Protein AF-A0A537TCB0-F1 (afdb_monomer_lite)

Secondary structure (DSSP, 8-state):
-HHHHHHHHHHHHHHHHHHHHHHHHHHHHHGGGHHHHHHHHHS-EEEEEEETTEEEEEEEEEEETTEEEEEEEEE-TTSS-EEEEEEE-GGGTTEEEEEEES-S-EEEEE-TTT--HHHHHHHHHHHTSTTEEEGGGG-

pLDDT: mean 85.87, std 8.03, range [47.09, 94.94]

Sequence (139 aa):
MWFVHRKRADQVACSIGEFIHTLSARREHDGPTGPEKLLRGLAPLLGEDRIIGQRVVKLIIALTRKAKFFVSLATAPDHSTHRLTIDGRGVYSGFSLACPLPPRTVMIDLHPRAAGQHARLLYAACKAMPNVVERRDFR

Radius of gyration: 14.73 Å; chains: 1; bounding box: 40×32×45 Å

Foldseek 3Di:
DVVVLLVVLLLLLVLVVVLLVCLQVLCVVVNLCRNVVVVVVQFPWPDWDQDPQWIKTWGWHCSDPPWIWIWIWTAHNVSPKIKIKTATDDLLHQWIWIAIRVRQAIEIGGRPVTHDPSNVSNRVSNCPDPRYDYPVVVD

Structure (mmCIF, N/CA/C/O backbone):
data_AF-A0A537TCB0-F1
#
_entry.id   AF-A0A537TCB0-F1
#
loop_
_atom_site.group_PDB
_atom_site.id
_atom_site.type_symbol
_atom_site.label_atom_id
_atom_site.label_alt_id
_atom_site.label_comp_id
_atom_site.label_asym_id
_atom_site.label_entity_id
_atom_site.label_seq_id
_atom_site.pdbx_PDB_ins_code
_atom_site.Cartn_x
_atom_site.Cartn_y
_atom_site.Cartn_z
_atom_site.occupancy
_atom_site.B_iso_or_equiv
_atom_site.auth_seq_id
_atom_site.auth_comp_id
_atom_site.auth_asym_id
_atom_site.auth_atom_id
_atom_site.pdbx_PDB_model_num
ATOM 1 N N . MET A 1 1 ? -11.179 3.543 25.673 1.00 63.09 1 MET A N 1
ATOM 2 C CA . MET A 1 1 ? -10.928 2.706 24.469 1.00 63.09 1 MET A CA 1
ATOM 3 C C . MET A 1 1 ? -10.458 3.495 23.243 1.00 63.09 1 MET A C 1
ATOM 5 O O . MET A 1 1 ? -9.502 3.059 22.616 1.00 63.09 1 MET A O 1
ATOM 9 N N . TRP A 1 2 ? -11.046 4.654 22.909 1.00 67.44 2 TRP A N 1
ATOM 10 C CA . TRP A 1 2 ? -10.694 5.457 21.716 1.00 67.44 2 TRP A CA 1
ATOM 11 C C . TRP A 1 2 ? -9.187 5.729 21.525 1.00 67.44 2 TRP A C 1
ATOM 13 O O . TRP A 1 2 ? -8.645 5.47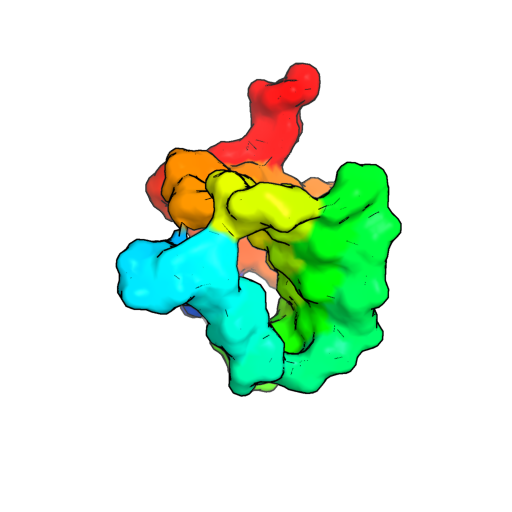4 20.452 1.00 67.44 2 TRP A O 1
ATOM 23 N N . PHE A 1 3 ? -8.486 6.151 22.585 1.00 73.19 3 PHE A N 1
ATOM 24 C CA . PHE A 1 3 ? -7.039 6.409 22.552 1.00 73.19 3 PHE A CA 1
ATOM 25 C C . PHE A 1 3 ? -6.198 5.194 22.131 1.00 73.19 3 PHE A C 1
ATOM 27 O O . PHE A 1 3 ? -5.212 5.346 21.415 1.00 73.19 3 PHE A O 1
ATOM 34 N N . VAL A 1 4 ? -6.599 3.983 22.530 1.00 76.25 4 VAL A N 1
ATOM 35 C CA . VAL A 1 4 ? -5.885 2.742 22.187 1.00 76.25 4 VAL A CA 1
ATOM 36 C C . VAL A 1 4 ? -6.065 2.411 20.707 1.00 76.25 4 VAL A C 1
ATOM 38 O O . VAL A 1 4 ? -5.104 2.042 20.033 1.00 76.25 4 VAL A O 1
ATOM 41 N N . HIS A 1 5 ? -7.278 2.586 20.176 1.00 80.06 5 HIS A N 1
ATOM 42 C CA . HIS A 1 5 ? -7.548 2.365 18.754 1.00 80.06 5 HIS A CA 1
ATOM 43 C C . HIS A 1 5 ? -6.809 3.371 17.866 1.00 80.06 5 HIS A C 1
ATOM 45 O O . HIS A 1 5 ? -6.309 2.976 16.815 1.00 80.06 5 HIS A O 1
ATOM 51 N N . ARG A 1 6 ? -6.685 4.631 18.306 1.00 82.06 6 ARG A N 1
ATOM 52 C CA . ARG A 1 6 ? -5.917 5.663 17.597 1.00 82.06 6 ARG A CA 1
ATOM 53 C C . ARG A 1 6 ? -4.421 5.348 17.572 1.00 82.06 6 ARG A C 1
ATOM 55 O O . ARG A 1 6 ? -3.880 5.200 16.488 1.00 82.06 6 ARG A O 1
ATOM 62 N N . LYS A 1 7 ? -3.797 5.086 18.730 1.00 86.19 7 LYS A N 1
ATOM 63 C CA . LYS A 1 7 ? -2.376 4.681 18.793 1.00 86.19 7 LYS A CA 1
ATOM 64 C C . LYS A 1 7 ? -2.071 3.474 17.905 1.00 86.19 7 LYS A C 1
ATOM 66 O O . LYS A 1 7 ? -1.031 3.409 17.261 1.00 86.19 7 LYS A O 1
ATOM 71 N N . ARG A 1 8 ? -2.988 2.505 17.863 1.00 87.38 8 ARG A N 1
ATOM 72 C CA . ARG A 1 8 ? -2.839 1.324 17.012 1.00 87.38 8 ARG A CA 1
ATOM 73 C C . ARG A 1 8 ? -2.980 1.650 15.525 1.00 87.38 8 ARG A C 1
ATOM 75 O O . ARG A 1 8 ? -2.290 1.037 14.720 1.00 87.38 8 ARG A O 1
ATOM 82 N N . ALA A 1 9 ? -3.874 2.564 15.156 1.00 89.00 9 ALA A N 1
ATOM 83 C CA . ALA A 1 9 ? -3.980 3.048 13.784 1.00 89.00 9 ALA A CA 1
ATOM 84 C C . ALA A 1 9 ? -2.703 3.784 13.360 1.00 89.00 9 ALA A C 1
ATOM 86 O O . ALA A 1 9 ? -2.182 3.472 12.296 1.00 89.00 9 ALA A O 1
ATOM 87 N N . ASP A 1 10 ? -2.156 4.643 14.223 1.00 90.44 10 ASP A N 1
ATOM 88 C CA . ASP A 1 10 ? -0.895 5.354 13.980 1.00 90.44 10 ASP A CA 1
ATOM 89 C C . ASP A 1 10 ? 0.265 4.369 13.779 1.00 90.44 10 ASP A C 1
ATOM 91 O O . ASP A 1 10 ? 0.999 4.470 12.803 1.00 90.44 10 ASP A O 1
ATOM 95 N N . GLN A 1 11 ? 0.374 3.340 14.630 1.00 91.38 11 GLN A N 1
ATOM 96 C CA . GLN A 1 11 ? 1.392 2.296 14.480 1.00 91.38 11 GLN A CA 1
ATOM 97 C C . GLN A 1 11 ? 1.271 1.552 13.143 1.00 91.38 11 GLN A C 1
ATOM 99 O O . GLN A 1 11 ? 2.270 1.329 12.466 1.00 91.38 11 GLN A O 1
ATOM 104 N N . VAL A 1 12 ? 0.053 1.163 12.755 1.00 92.00 12 VAL A N 1
ATOM 105 C CA . VAL A 1 12 ? -0.180 0.493 11.467 1.00 92.00 12 VAL A CA 1
ATOM 106 C C . VAL A 1 12 ? 0.170 1.419 10.304 1.00 92.00 12 VAL A C 1
ATOM 108 O O . VAL A 1 12 ? 0.757 0.964 9.327 1.00 92.00 12 VAL A O 1
ATOM 111 N N . ALA A 1 13 ? -0.150 2.706 10.419 1.00 92.31 13 ALA A N 1
ATOM 112 C CA . ALA A 1 13 ? 0.185 3.707 9.425 1.00 92.31 13 ALA A CA 1
ATOM 113 C C . ALA A 1 13 ? 1.718 3.845 9.286 1.00 92.31 13 ALA A C 1
ATOM 115 O O . ALA A 1 13 ? 2.231 3.766 8.171 1.00 92.31 13 ALA A O 1
ATOM 116 N N . CYS A 1 14 ? 2.461 3.947 10.394 1.00 92.00 14 CYS A N 1
ATOM 117 C CA . CYS A 1 14 ? 3.928 3.948 10.382 1.00 92.00 14 CYS A CA 1
ATOM 118 C C . CYS A 1 14 ? 4.496 2.702 9.688 1.00 92.00 14 CYS A C 1
ATOM 120 O O . CYS A 1 14 ? 5.324 2.838 8.793 1.00 92.00 14 CYS A O 1
ATOM 122 N N . SER A 1 15 ? 3.991 1.505 10.014 1.00 92.25 15 SER A N 1
ATOM 123 C CA . SER A 1 15 ? 4.432 0.263 9.362 1.00 92.25 15 SER A CA 1
ATOM 124 C C . SER A 1 15 ? 4.127 0.232 7.859 1.00 92.25 15 SER A C 1
ATOM 126 O O . SER A 1 15 ? 4.910 -0.319 7.090 1.00 92.25 15 SER A O 1
ATOM 128 N N . ILE A 1 16 ? 3.012 0.827 7.414 1.00 92.25 16 ILE A N 1
ATOM 129 C CA . ILE A 1 16 ? 2.729 1.008 5.981 1.00 92.25 16 ILE A CA 1
ATOM 130 C C . ILE A 1 16 ? 3.778 1.931 5.346 1.00 92.25 16 ILE A C 1
ATOM 132 O O . ILE A 1 16 ? 4.313 1.598 4.291 1.00 92.25 16 ILE A O 1
ATOM 136 N N . GLY A 1 17 ? 4.093 3.061 5.985 1.00 90.19 17 GLY A N 1
ATOM 137 C CA . GLY A 1 17 ? 5.110 3.999 5.503 1.00 90.19 17 GLY A CA 1
ATOM 138 C C . GLY A 1 17 ? 6.489 3.346 5.372 1.00 90.19 17 GLY A C 1
ATOM 139 O O . GLY A 1 17 ? 7.088 3.378 4.299 1.00 90.19 17 GLY A O 1
ATOM 140 N N . GLU A 1 18 ? 6.960 2.678 6.426 1.00 91.44 18 GLU A N 1
ATOM 141 C CA . GLU A 1 18 ? 8.226 1.927 6.437 1.00 91.44 18 GLU A CA 1
ATOM 142 C C . GLU A 1 18 ? 8.276 0.863 5.337 1.00 91.44 18 GLU A C 1
ATOM 144 O O . GLU A 1 18 ? 9.288 0.708 4.649 1.00 91.44 18 GLU A O 1
ATOM 149 N N . PHE A 1 19 ? 7.169 0.152 5.127 1.00 91.69 19 PHE A N 1
ATOM 150 C CA . PHE A 1 19 ? 7.059 -0.856 4.083 1.00 91.69 19 PHE A CA 1
ATOM 151 C C . PHE A 1 19 ? 7.200 -0.257 2.674 1.00 91.69 19 PHE A C 1
ATOM 153 O O . PHE A 1 19 ? 7.972 -0.769 1.860 1.00 91.69 19 PHE A O 1
ATOM 160 N N . ILE A 1 20 ? 6.519 0.860 2.396 1.00 91.50 20 ILE A N 1
ATOM 161 C CA . ILE A 1 20 ? 6.633 1.586 1.121 1.00 91.50 20 ILE A CA 1
ATOM 162 C C . ILE A 1 20 ? 8.075 2.072 0.905 1.00 91.50 20 ILE A C 1
ATOM 164 O O . ILE A 1 20 ? 8.634 1.894 -0.184 1.00 91.50 20 ILE A O 1
ATOM 168 N N . HIS A 1 21 ? 8.699 2.651 1.935 1.00 90.44 21 HIS A N 1
ATOM 169 C CA . HIS A 1 21 ? 10.090 3.101 1.865 1.00 90.44 21 HIS A CA 1
ATOM 170 C C . HIS A 1 21 ? 11.055 1.945 1.597 1.00 90.44 21 HIS A C 1
ATOM 172 O O . HIS A 1 21 ? 11.917 2.064 0.731 1.00 90.44 21 HIS A O 1
ATOM 178 N N . THR A 1 22 ? 10.866 0.805 2.260 1.00 91.50 22 THR A N 1
ATOM 179 C CA . THR A 1 22 ? 11.708 -0.387 2.080 1.00 91.50 22 THR A CA 1
ATOM 180 C C . THR A 1 22 ? 11.606 -0.937 0.657 1.00 91.50 22 THR A C 1
ATOM 182 O O . THR A 1 22 ? 12.623 -1.255 0.040 1.00 91.50 22 THR A O 1
ATOM 185 N N . LEU A 1 23 ? 10.394 -1.005 0.093 1.00 89.69 23 LEU A N 1
ATOM 186 C CA . LEU A 1 23 ? 10.204 -1.398 -1.307 1.00 89.69 23 LEU A CA 1
ATOM 187 C C . LEU A 1 23 ? 10.899 -0.435 -2.272 1.00 89.69 23 LEU A C 1
ATOM 189 O O . LEU A 1 23 ? 11.482 -0.866 -3.264 1.00 89.69 23 LEU A O 1
ATOM 193 N N . SER A 1 24 ? 10.859 0.860 -1.970 1.00 87.31 24 SER A N 1
ATOM 194 C CA . SER A 1 24 ? 11.481 1.896 -2.798 1.00 87.31 24 SER A CA 1
ATOM 195 C C . SER A 1 24 ? 13.003 1.820 -2.750 1.00 87.31 24 SER A C 1
ATOM 197 O O . SER A 1 24 ? 13.637 1.763 -3.799 1.00 87.31 24 SER A O 1
ATOM 199 N N . ALA A 1 25 ? 13.579 1.702 -1.553 1.00 89.00 25 ALA A N 1
ATOM 200 C CA . ALA A 1 25 ? 15.016 1.532 -1.356 1.00 89.00 25 ALA A CA 1
ATOM 201 C C . ALA A 1 25 ? 15.539 0.259 -2.043 1.00 89.00 25 ALA A C 1
ATOM 203 O O . ALA A 1 25 ? 16.630 0.245 -2.609 1.00 89.00 25 ALA A O 1
ATOM 204 N N . ARG A 1 26 ? 14.737 -0.816 -2.076 1.00 88.31 26 ARG A N 1
ATOM 205 C CA . ARG A 1 26 ? 15.096 -2.032 -2.821 1.00 88.31 26 ARG A CA 1
ATOM 206 C C . ARG A 1 26 ? 15.168 -1.827 -4.324 1.00 88.31 26 ARG A C 1
ATOM 208 O O . ARG A 1 26 ? 15.976 -2.485 -4.968 1.00 88.31 26 ARG A O 1
ATOM 215 N N . ARG A 1 27 ? 14.365 -0.922 -4.884 1.00 84.00 27 ARG A N 1
ATOM 216 C CA . ARG A 1 27 ? 14.484 -0.539 -6.295 1.00 84.00 27 ARG A CA 1
ATOM 217 C C . ARG A 1 27 ? 15.821 0.139 -6.585 1.00 84.00 27 ARG A C 1
ATOM 219 O O . ARG A 1 27 ? 16.402 -0.095 -7.638 1.00 84.00 27 ARG A O 1
ATOM 226 N N . GLU A 1 28 ? 16.285 0.975 -5.664 1.00 84.44 28 GLU A N 1
ATOM 227 C CA . GLU A 1 28 ? 17.552 1.700 -5.795 1.00 84.44 28 GLU A CA 1
ATOM 228 C C . GLU A 1 28 ? 18.753 0.759 -5.651 1.00 84.44 28 GLU A C 1
ATOM 230 O O . GLU A 1 28 ? 19.697 0.854 -6.427 1.00 84.44 28 GLU A O 1
ATOM 235 N N . HIS A 1 29 ? 18.690 -0.190 -4.712 1.00 86.38 29 HIS A N 1
ATOM 236 C CA . HIS A 1 29 ? 19.790 -1.119 -4.441 1.00 86.38 29 HIS A CA 1
ATOM 237 C C . HIS A 1 29 ? 19.867 -2.295 -5.432 1.00 86.38 29 HIS A C 1
ATOM 239 O O . HIS A 1 29 ? 20.938 -2.608 -5.942 1.00 86.38 29 HIS A O 1
ATOM 245 N N . ASP A 1 30 ? 18.739 -2.957 -5.712 1.00 83.56 30 ASP A N 1
ATOM 246 C CA . ASP A 1 30 ? 18.690 -4.209 -6.490 1.00 83.56 30 ASP A CA 1
ATOM 247 C C . ASP A 1 30 ? 18.168 -3.998 -7.928 1.00 83.56 30 ASP A C 1
ATOM 249 O O . ASP A 1 30 ? 17.896 -4.953 -8.667 1.00 83.56 30 ASP A O 1
ATOM 253 N N . GLY A 1 31 ? 17.996 -2.734 -8.324 1.00 84.44 31 GLY A N 1
ATOM 254 C CA . GLY A 1 31 ? 17.485 -2.324 -9.624 1.00 84.44 31 GLY A CA 1
ATOM 255 C C . GLY A 1 31 ? 15.966 -2.502 -9.793 1.00 84.44 31 GLY A C 1
ATOM 256 O O . GLY A 1 31 ? 15.230 -2.780 -8.842 1.00 84.44 31 GLY A O 1
ATOM 257 N N . PRO A 1 32 ? 15.460 -2.394 -11.036 1.00 82.44 32 PRO A N 1
ATOM 258 C CA . PRO A 1 32 ? 14.025 -2.407 -11.351 1.00 82.44 32 PRO A CA 1
ATOM 259 C C . PRO A 1 32 ? 13.261 -3.681 -10.949 1.00 82.44 32 PRO A C 1
ATOM 261 O O . PRO A 1 32 ? 12.039 -3.713 -10.965 1.00 82.44 32 PRO A O 1
ATOM 264 N N . THR A 1 33 ? 13.948 -4.765 -10.586 1.00 85.62 33 THR A N 1
ATOM 265 C CA . THR A 1 33 ? 13.299 -6.005 -10.115 1.00 85.62 33 THR A CA 1
ATOM 266 C C . THR A 1 33 ? 13.281 -6.132 -8.590 1.00 85.62 33 THR A C 1
ATOM 268 O O . THR A 1 33 ? 12.593 -7.005 -8.056 1.00 85.62 33 THR A O 1
ATOM 271 N N . GLY A 1 34 ? 13.996 -5.255 -7.878 1.00 86.12 34 GLY A N 1
ATOM 272 C CA . GLY A 1 34 ? 14.151 -5.272 -6.423 1.00 86.12 34 GLY A CA 1
ATOM 273 C C . GLY A 1 34 ? 12.837 -5.301 -5.636 1.00 86.12 34 GLY A C 1
ATOM 274 O O . GLY A 1 34 ? 12.685 -6.176 -4.779 1.00 86.12 34 GLY A O 1
ATOM 275 N N . PRO A 1 35 ? 11.848 -4.432 -5.933 1.00 86.56 35 PRO A N 1
ATOM 276 C CA . PRO A 1 35 ? 10.570 -4.430 -5.222 1.00 86.56 35 PRO A CA 1
ATOM 277 C C . PRO A 1 35 ? 9.828 -5.761 -5.350 1.00 86.56 35 PRO A C 1
ATOM 279 O O . PRO A 1 35 ? 9.259 -6.259 -4.382 1.00 86.56 35 PRO A O 1
ATOM 282 N N . GLU A 1 36 ? 9.862 -6.367 -6.538 1.00 87.25 36 GLU A N 1
ATOM 283 C CA . GLU A 1 36 ? 9.184 -7.636 -6.788 1.00 87.25 36 GLU A CA 1
ATOM 284 C C . GLU A 1 36 ? 9.861 -8.792 -6.041 1.00 87.25 36 GLU A C 1
ATOM 286 O O . GLU A 1 36 ? 9.185 -9.601 -5.400 1.00 87.25 36 GLU A O 1
ATOM 291 N N . LYS A 1 37 ? 11.200 -8.840 -6.078 1.00 86.81 37 LYS A N 1
ATOM 292 C CA . LYS A 1 37 ? 11.992 -9.829 -5.335 1.00 86.81 37 LYS A CA 1
ATOM 293 C C . LYS A 1 37 ? 11.729 -9.734 -3.835 1.00 86.81 37 LYS A C 1
ATOM 295 O O . LYS A 1 37 ? 11.483 -10.759 -3.203 1.00 86.81 37 LYS A O 1
ATOM 300 N N . LEU A 1 38 ? 11.724 -8.517 -3.284 1.00 88.38 38 LEU A N 1
ATOM 301 C CA . LEU A 1 38 ? 11.427 -8.303 -1.870 1.00 88.38 38 LEU A CA 1
ATOM 302 C C . LEU A 1 38 ? 10.018 -8.793 -1.525 1.00 88.38 38 LEU A C 1
ATOM 304 O O . LEU A 1 38 ? 9.861 -9.549 -0.572 1.00 88.38 38 LEU A O 1
ATOM 308 N N . LEU A 1 39 ? 8.999 -8.419 -2.306 1.00 87.19 39 LEU A N 1
ATOM 309 C CA . LEU A 1 39 ? 7.622 -8.841 -2.034 1.00 87.19 39 LEU A CA 1
ATOM 310 C C . LEU A 1 39 ? 7.471 -10.357 -1.987 1.00 87.19 39 LEU A C 1
ATOM 312 O O . LEU A 1 39 ? 6.872 -10.871 -1.046 1.00 87.19 39 LEU A O 1
ATOM 316 N N . ARG A 1 40 ? 8.050 -11.071 -2.957 1.00 85.69 40 ARG A N 1
ATOM 317 C CA . ARG A 1 40 ? 8.013 -12.541 -2.994 1.00 85.69 40 ARG A CA 1
ATOM 318 C C . ARG A 1 40 ? 8.695 -13.187 -1.785 1.00 85.69 40 ARG A C 1
ATOM 320 O O . ARG A 1 40 ? 8.323 -14.294 -1.418 1.00 85.69 40 ARG A O 1
ATOM 327 N N . GLY A 1 41 ? 9.665 -12.509 -1.170 1.00 84.75 41 GLY A N 1
ATOM 328 C CA . GLY A 1 41 ? 10.336 -12.977 0.044 1.00 84.75 41 GLY A CA 1
ATOM 329 C C . GLY A 1 41 ? 9.569 -12.706 1.343 1.00 84.75 41 GLY A C 1
ATOM 330 O O . GLY A 1 41 ? 9.871 -13.325 2.358 1.00 84.75 41 GLY A O 1
ATOM 331 N N . LEU A 1 42 ? 8.588 -11.796 1.341 1.00 82.81 42 LEU A N 1
ATOM 332 C CA . LEU A 1 42 ? 7.912 -11.349 2.567 1.00 82.81 42 LEU A CA 1
ATOM 333 C C . LEU A 1 42 ? 6.691 -12.185 2.956 1.00 82.81 42 LEU A C 1
ATOM 335 O O . LEU A 1 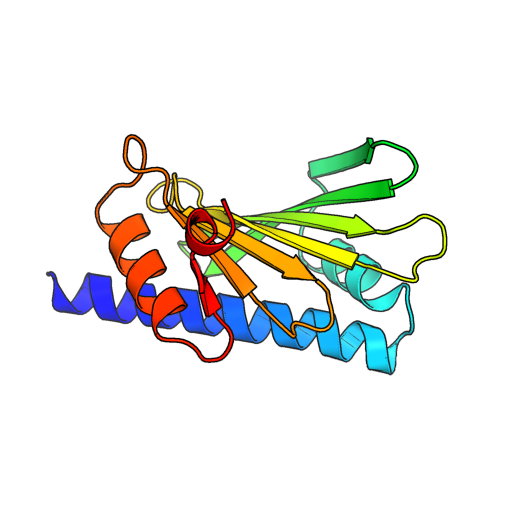42 ? 6.336 -12.237 4.134 1.00 82.81 42 LEU A O 1
ATOM 339 N N . ALA A 1 43 ? 6.015 -12.801 1.991 1.00 79.19 43 ALA A N 1
ATOM 340 C CA . ALA A 1 43 ? 4.831 -13.610 2.246 1.00 79.19 43 ALA A CA 1
ATOM 341 C C . ALA A 1 43 ? 4.611 -14.637 1.127 1.00 79.19 43 ALA A C 1
ATOM 343 O O . ALA A 1 43 ? 5.099 -14.443 0.012 1.00 79.19 43 ALA A O 1
ATOM 344 N N . PRO A 1 44 ? 3.832 -15.704 1.382 1.00 79.62 44 PRO A N 1
ATOM 345 C CA . PRO A 1 44 ? 3.371 -16.587 0.322 1.00 79.62 44 PRO A CA 1
ATOM 346 C C . PRO A 1 44 ? 2.610 -15.802 -0.751 1.00 79.62 44 PRO A C 1
ATOM 348 O O . PRO A 1 44 ? 1.727 -14.990 -0.449 1.00 79.62 44 PRO A O 1
ATOM 351 N N . LEU A 1 45 ? 2.954 -16.065 -2.009 1.00 80.06 45 LEU A N 1
ATOM 352 C CA . LEU A 1 45 ? 2.260 -15.514 -3.163 1.00 80.06 45 LEU A CA 1
ATOM 353 C C . LEU A 1 45 ? 0.817 -16.032 -3.187 1.00 80.06 45 LEU A C 1
ATOM 355 O O . LEU A 1 45 ? 0.588 -17.234 -3.083 1.00 80.06 45 LEU A O 1
ATOM 359 N N . LEU A 1 46 ? -0.152 -15.133 -3.344 1.00 80.62 46 LEU A N 1
ATOM 360 C CA . LEU A 1 46 ? -1.561 -15.513 -3.486 1.00 80.62 46 LEU A CA 1
ATOM 361 C C . LEU A 1 46 ? -1.977 -15.675 -4.937 1.00 80.62 46 LEU A C 1
ATOM 363 O O . LEU A 1 46 ? -2.892 -16.433 -5.236 1.00 80.62 46 LEU A O 1
ATOM 367 N N . GLY A 1 47 ? -1.332 -14.928 -5.824 1.00 81.62 47 GLY A N 1
ATOM 368 C CA . GLY A 1 47 ? -1.600 -14.981 -7.245 1.00 81.62 47 GLY A CA 1
ATOM 369 C C . GLY A 1 47 ? -0.671 -14.062 -8.014 1.00 81.62 47 GLY A C 1
ATOM 370 O O . GLY A 1 47 ? -0.118 -13.096 -7.476 1.00 81.62 47 GLY A O 1
ATOM 371 N N . GLU A 1 48 ? -0.520 -14.386 -9.286 1.00 82.81 48 GLU A N 1
ATOM 372 C CA . GLU A 1 48 ? 0.175 -13.571 -10.261 1.00 82.81 48 GLU A CA 1
ATOM 373 C C . GLU A 1 48 ? -0.720 -13.446 -11.487 1.00 82.81 48 GLU A C 1
ATOM 375 O O . GLU A 1 48 ? -1.096 -14.451 -12.084 1.00 82.81 48 GLU A O 1
ATOM 380 N N . ASP A 1 49 ? -1.057 -12.212 -11.844 1.00 83.50 49 ASP A N 1
ATOM 381 C CA . ASP A 1 49 ? -1.8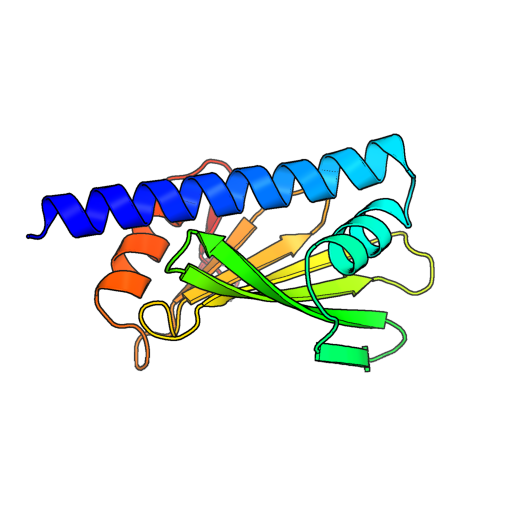85 -11.912 -13.005 1.00 83.50 49 ASP A CA 1
ATOM 382 C C . ASP A 1 49 ? -1.073 -11.130 -14.040 1.00 83.50 49 ASP A C 1
ATOM 384 O O . ASP A 1 49 ? -0.141 -10.390 -13.707 1.00 83.50 49 ASP A O 1
ATOM 388 N N . ARG A 1 50 ? -1.468 -11.244 -15.310 1.00 78.62 50 ARG A N 1
ATOM 389 C CA . ARG A 1 50 ? -1.036 -10.331 -16.372 1.00 78.62 50 ARG A CA 1
ATOM 390 C C . ARG A 1 50 ? -2.228 -9.491 -16.807 1.00 78.62 50 ARG A C 1
ATOM 392 O O . ARG A 1 50 ? -3.144 -10.005 -17.438 1.00 78.62 50 ARG A O 1
ATOM 399 N N . ILE A 1 51 ? -2.219 -8.205 -16.469 1.00 73.88 51 ILE A N 1
ATOM 400 C CA . ILE A 1 51 ? -3.290 -7.265 -16.820 1.00 73.88 51 ILE A CA 1
ATOM 401 C C . ILE A 1 51 ? -2.715 -6.249 -17.802 1.00 73.88 51 ILE A C 1
ATOM 403 O O . ILE A 1 51 ? -1.866 -5.449 -17.425 1.00 73.88 51 ILE A O 1
ATOM 407 N N . ILE A 1 52 ? -3.167 -6.283 -19.061 1.00 70.81 52 ILE A N 1
ATOM 408 C CA . ILE A 1 52 ? -2.755 -5.330 -20.115 1.00 70.81 52 ILE A CA 1
ATOM 409 C C . ILE A 1 52 ? -1.214 -5.241 -20.208 1.00 70.81 52 ILE A C 1
ATOM 411 O O . ILE A 1 52 ? -0.611 -4.175 -20.146 1.00 70.81 52 ILE A O 1
ATOM 415 N N . GLY A 1 53 ? -0.546 -6.399 -20.249 1.00 71.44 53 GLY A N 1
ATOM 416 C CA . GLY A 1 53 ? 0.919 -6.493 -20.292 1.00 71.44 53 GLY A CA 1
ATOM 417 C C . GLY A 1 53 ? 1.640 -6.220 -18.965 1.00 71.44 53 GLY A C 1
ATOM 418 O O . GLY A 1 53 ? 2.808 -6.572 -18.839 1.00 71.44 53 GLY A O 1
ATOM 419 N N . GLN A 1 54 ? 0.972 -5.673 -17.947 1.00 78.19 54 GLN A N 1
ATOM 420 C CA . GLN A 1 54 ? 1.568 -5.486 -16.626 1.00 78.19 54 GLN A CA 1
ATOM 421 C C . GLN A 1 54 ? 1.531 -6.779 -15.821 1.00 78.19 54 GLN A C 1
ATOM 423 O O . GLN A 1 54 ? 0.504 -7.459 -15.750 1.00 78.19 54 GLN A O 1
ATOM 428 N N . ARG A 1 55 ? 2.648 -7.089 -15.167 1.00 83.94 55 ARG A N 1
ATOM 429 C CA . ARG A 1 55 ? 2.744 -8.198 -14.220 1.00 83.94 55 ARG A CA 1
ATOM 430 C C . ARG A 1 55 ? 2.255 -7.727 -12.859 1.00 83.94 55 ARG A C 1
ATOM 432 O O . ARG A 1 55 ? 2.812 -6.783 -12.309 1.00 83.94 55 ARG A O 1
ATOM 439 N N . VAL A 1 56 ? 1.238 -8.380 -12.310 1.00 86.44 56 VAL A N 1
ATOM 440 C CA . VAL A 1 56 ? 0.660 -8.029 -11.012 1.00 86.44 56 VAL A CA 1
ATOM 441 C C . VAL A 1 56 ? 0.890 -9.163 -10.028 1.00 86.44 56 VAL A C 1
ATOM 443 O O . VAL A 1 56 ? 0.321 -10.240 -10.168 1.00 86.44 56 VAL A O 1
ATOM 446 N N . VAL A 1 57 ? 1.708 -8.906 -9.013 1.00 88.38 57 VAL A N 1
ATOM 447 C CA . VAL A 1 57 ? 2.004 -9.854 -7.932 1.00 88.38 57 VAL A CA 1
ATOM 448 C C . VAL A 1 57 ? 1.129 -9.507 -6.733 1.00 88.38 57 VAL A C 1
ATOM 450 O O . VAL A 1 57 ? 1.137 -8.355 -6.297 1.00 88.38 57 VAL A O 1
ATOM 453 N N . LYS A 1 58 ? 0.376 -10.477 -6.200 1.00 89.81 58 LYS A N 1
ATOM 454 C CA . LYS A 1 58 ? -0.560 -10.273 -5.082 1.00 89.81 58 LYS A CA 1
ATOM 455 C C . LYS A 1 58 ? -0.189 -11.131 -3.879 1.00 89.81 58 LYS A C 1
ATOM 457 O O . LYS A 1 58 ? 0.013 -12.338 -4.010 1.00 89.81 58 LYS A O 1
ATOM 462 N N . LEU A 1 59 ? -0.155 -10.522 -2.696 1.00 90.94 59 LEU A N 1
ATOM 463 C CA . LEU A 1 59 ? 0.198 -11.167 -1.430 1.00 90.94 59 LEU A CA 1
ATOM 464 C C . LEU A 1 59 ? -0.724 -10.710 -0.291 1.00 90.94 59 LEU A C 1
ATOM 466 O O . LEU A 1 59 ? -1.335 -9.645 -0.363 1.00 90.94 59 LEU A O 1
ATOM 470 N N . ILE A 1 60 ? -0.801 -11.494 0.789 1.00 88.44 60 ILE A N 1
ATOM 471 C CA . ILE A 1 60 ? -1.310 -11.019 2.084 1.00 88.44 60 ILE A CA 1
ATOM 472 C C . ILE A 1 60 ? -0.107 -10.767 2.979 1.00 88.44 60 ILE A C 1
ATOM 474 O O . ILE A 1 60 ? 0.624 -11.697 3.309 1.00 88.44 60 ILE A O 1
ATOM 478 N N . ILE A 1 61 ? 0.052 -9.524 3.422 1.00 85.81 61 ILE A N 1
ATOM 479 C CA . ILE A 1 61 ? 1.127 -9.129 4.329 1.00 85.81 61 ILE A CA 1
ATOM 480 C C . ILE A 1 61 ? 0.525 -8.763 5.682 1.00 85.81 61 ILE A C 1
ATOM 482 O O . ILE A 1 61 ? -0.441 -8.001 5.779 1.00 85.81 61 ILE A O 1
ATOM 486 N N . ALA A 1 62 ? 1.094 -9.329 6.743 1.00 84.56 62 ALA A N 1
ATOM 487 C CA . ALA A 1 62 ? 0.793 -8.939 8.110 1.00 84.56 62 ALA A CA 1
ATOM 488 C C . ALA A 1 62 ? 1.751 -7.816 8.527 1.00 84.56 62 ALA A C 1
ATOM 490 O O . ALA A 1 62 ? 2.852 -8.086 8.994 1.00 84.56 62 ALA A O 1
ATOM 491 N N . LEU A 1 63 ? 1.337 -6.558 8.357 1.00 77.81 63 LEU A N 1
ATOM 492 C CA . LEU A 1 63 ? 2.155 -5.400 8.754 1.00 77.81 63 LEU A CA 1
ATOM 493 C C . LEU A 1 63 ? 2.248 -5.259 10.280 1.00 77.81 63 LEU A C 1
ATOM 495 O O . LEU A 1 63 ? 3.204 -4.709 10.807 1.00 77.81 63 LEU A O 1
ATOM 499 N N . THR A 1 64 ? 1.272 -5.805 11.010 1.00 76.12 64 THR A N 1
ATOM 500 C CA . THR A 1 64 ? 1.363 -6.021 12.461 1.00 76.12 64 THR A CA 1
ATOM 501 C C . THR A 1 64 ? 0.745 -7.373 12.814 1.00 76.12 64 THR A C 1
ATOM 503 O O . THR A 1 64 ? -0.016 -7.933 12.022 1.00 76.12 64 THR A O 1
ATOM 506 N N . ARG A 1 65 ? 0.967 -7.876 14.043 1.00 70.00 65 ARG A N 1
ATOM 507 C CA . ARG A 1 65 ? 0.411 -9.166 14.525 1.00 70.00 65 ARG A CA 1
ATOM 508 C C . ARG A 1 65 ? -1.101 -9.332 14.311 1.00 70.00 65 ARG A C 1
ATOM 510 O O . ARG A 1 65 ? -1.598 -10.453 14.315 1.00 70.00 65 ARG A O 1
ATOM 517 N N . LYS A 1 66 ? -1.846 -8.233 14.163 1.00 71.75 66 LYS A N 1
ATOM 518 C CA . LYS A 1 66 ? -3.307 -8.239 14.014 1.00 71.75 66 LYS A CA 1
ATOM 519 C C . LYS A 1 66 ? -3.818 -7.510 12.763 1.00 71.75 66 LYS A C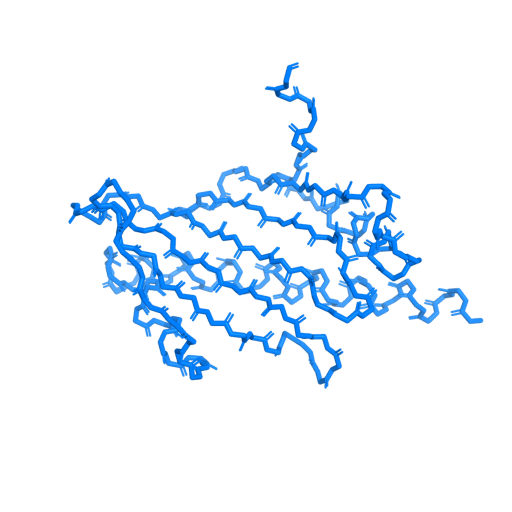 1
ATOM 521 O O . LYS A 1 66 ? -5.031 -7.457 12.580 1.00 71.75 66 LYS A O 1
ATOM 526 N N . ALA A 1 67 ? -2.948 -6.914 11.945 1.00 81.69 67 ALA A N 1
ATOM 527 C CA . ALA A 1 67 ? -3.353 -6.164 10.756 1.00 81.69 67 ALA A CA 1
ATOM 528 C C . ALA A 1 67 ? -2.809 -6.851 9.506 1.00 81.69 67 ALA A C 1
ATOM 530 O O . ALA A 1 67 ? -1.608 -6.823 9.243 1.00 81.69 67 ALA A O 1
ATOM 531 N N . LYS A 1 68 ? -3.715 -7.488 8.765 1.00 88.12 68 LYS A N 1
ATOM 532 C CA . LYS A 1 68 ? -3.425 -8.105 7.473 1.00 88.12 68 LYS A CA 1
ATOM 533 C C . LYS A 1 68 ? -3.924 -7.185 6.370 1.00 88.12 68 LYS A C 1
ATOM 535 O O . LYS A 1 68 ? -5.028 -6.647 6.472 1.00 88.12 68 LYS A O 1
ATOM 540 N N . PHE A 1 69 ? -3.126 -7.058 5.326 1.00 91.69 69 PHE A N 1
ATOM 541 C CA . PHE A 1 69 ? -3.442 -6.278 4.142 1.00 91.69 69 PHE A CA 1
ATOM 542 C C . PHE A 1 69 ? -3.242 -7.141 2.912 1.00 91.69 69 PHE A C 1
ATOM 544 O O . PHE A 1 69 ? -2.334 -7.973 2.879 1.00 91.69 69 PHE A O 1
ATOM 551 N N . PHE A 1 70 ? -4.082 -6.937 1.906 1.00 92.69 70 PHE A N 1
ATOM 552 C CA . PHE A 1 70 ? -3.715 -7.345 0.565 1.00 92.69 70 PHE A CA 1
ATOM 553 C C . PHE A 1 70 ? -2.737 -6.342 0.002 1.00 92.69 70 PHE A C 1
ATOM 555 O O . PHE A 1 70 ? -2.985 -5.143 0.045 1.00 92.69 70 PHE A O 1
ATOM 562 N N . VAL A 1 71 ? -1.640 -6.846 -0.534 1.00 93.00 71 VAL A N 1
ATOM 563 C CA . VAL A 1 71 ? -0.626 -6.037 -1.183 1.00 93.00 71 VAL A CA 1
ATOM 564 C C . VAL A 1 71 ? -0.502 -6.516 -2.613 1.00 93.00 71 VAL A C 1
ATOM 566 O O . VAL A 1 71 ? -0.287 -7.701 -2.857 1.00 93.00 71 VAL A O 1
ATOM 569 N N . SER A 1 72 ? -0.663 -5.590 -3.548 1.00 92.12 72 SER A N 1
ATOM 570 C CA . SER A 1 72 ? -0.514 -5.845 -4.975 1.00 92.12 72 SER A CA 1
ATOM 571 C C . SER A 1 72 ? 0.561 -4.933 -5.540 1.00 92.12 72 SER A C 1
ATOM 573 O O . SER A 1 72 ? 0.534 -3.728 -5.294 1.00 92.12 72 SER A O 1
ATOM 575 N N . LEU A 1 73 ? 1.479 -5.488 -6.320 1.00 92.12 73 LEU A N 1
ATOM 576 C CA . LEU A 1 73 ? 2.465 -4.722 -7.072 1.00 92.12 73 LEU A CA 1
ATOM 577 C C . LEU A 1 73 ? 2.253 -4.977 -8.555 1.00 92.12 73 LEU A C 1
ATOM 579 O O . LEU A 1 73 ? 2.510 -6.080 -9.032 1.00 92.12 73 LEU A O 1
ATOM 583 N N . ALA A 1 74 ? 1.771 -3.959 -9.259 1.00 91.19 74 ALA A N 1
ATOM 584 C CA . ALA A 1 74 ? 1.715 -3.953 -10.710 1.00 91.19 74 ALA A CA 1
ATOM 585 C C . ALA A 1 74 ? 3.028 -3.392 -11.258 1.00 91.19 74 ALA A C 1
ATOM 587 O O . ALA A 1 74 ? 3.438 -2.296 -10.880 1.00 91.19 74 ALA A O 1
ATOM 588 N N . THR A 1 75 ? 3.673 -4.139 -12.142 1.00 89.44 75 THR A N 1
ATOM 589 C CA . THR A 1 75 ? 4.962 -3.810 -12.749 1.00 89.44 75 THR A CA 1
ATOM 590 C C . THR A 1 75 ? 4.787 -3.725 -14.258 1.00 89.44 75 THR A C 1
ATOM 592 O O . THR A 1 75 ? 4.225 -4.637 -14.871 1.00 89.44 75 THR A O 1
ATOM 595 N N . ALA A 1 76 ? 5.254 -2.628 -14.855 1.00 87.44 76 ALA A N 1
ATOM 596 C CA . ALA A 1 76 ? 5.290 -2.489 -16.306 1.00 87.44 76 ALA A CA 1
ATOM 597 C C . ALA A 1 76 ? 6.212 -3.548 -16.949 1.00 87.44 76 ALA A C 1
ATOM 599 O O . ALA A 1 76 ? 7.158 -3.991 -16.297 1.00 87.44 76 ALA A O 1
ATOM 600 N N . PRO A 1 77 ? 5.963 -3.957 -18.210 1.00 82.56 77 PRO A N 1
ATOM 601 C CA . PRO A 1 77 ? 6.754 -4.997 -18.879 1.00 82.56 77 PRO A CA 1
ATOM 602 C C . PRO A 1 77 ? 8.260 -4.707 -18.930 1.00 82.56 77 PRO A C 1
ATOM 604 O O . PRO A 1 77 ? 9.076 -5.617 -18.856 1.00 82.56 77 PRO A O 1
ATOM 607 N N . ASP A 1 78 ? 8.622 -3.433 -19.050 1.00 84.38 78 ASP A N 1
ATOM 608 C CA . ASP A 1 78 ? 9.995 -2.924 -19.099 1.00 84.38 78 ASP A CA 1
ATOM 609 C C . ASP A 1 78 ? 10.586 -2.644 -17.704 1.00 84.38 78 ASP A C 1
ATOM 611 O O . ASP A 1 78 ? 11.694 -2.124 -17.586 1.00 84.38 78 ASP A O 1
ATOM 615 N N . HIS A 1 79 ? 9.841 -2.952 -16.637 1.00 80.69 79 HIS A N 1
ATOM 616 C CA . HIS A 1 79 ? 10.178 -2.654 -15.244 1.00 80.69 79 HIS A CA 1
ATOM 617 C C . HIS A 1 79 ? 10.432 -1.158 -14.956 1.00 80.69 79 HIS A C 1
ATOM 619 O O . HIS A 1 79 ? 10.958 -0.799 -13.900 1.00 80.69 79 HIS A O 1
ATOM 625 N N . SER A 1 80 ? 10.026 -0.249 -15.851 1.00 82.38 80 SER A N 1
ATOM 626 C CA . SER A 1 80 ? 10.237 1.195 -15.677 1.00 82.38 80 SER A CA 1
ATOM 627 C C . SER A 1 80 ? 9.374 1.781 -14.561 1.00 82.38 80 SER A C 1
ATOM 629 O O . SER A 1 80 ? 9.750 2.763 -13.910 1.00 82.38 80 SER A O 1
ATOM 631 N N . THR A 1 81 ? 8.219 1.169 -14.304 1.00 85.50 81 THR A N 1
ATOM 632 C CA . THR A 1 81 ? 7.256 1.639 -13.315 1.00 85.50 81 THR A CA 1
ATOM 633 C C . THR A 1 81 ? 6.702 0.493 -12.484 1.00 85.50 81 THR A C 1
ATOM 635 O O . THR A 1 81 ? 6.416 -0.598 -12.983 1.00 85.50 81 THR A O 1
ATOM 638 N N . HIS A 1 82 ? 6.516 0.782 -11.197 1.00 89.12 82 HIS A N 1
ATOM 639 C CA . HIS A 1 82 ? 5.769 -0.072 -10.290 1.00 89.12 82 HIS A CA 1
ATOM 640 C C . HIS A 1 82 ? 4.677 0.734 -9.618 1.00 89.12 82 HIS A C 1
ATOM 642 O O . HIS A 1 82 ? 4.912 1.859 -9.174 1.00 89.12 82 HIS A O 1
ATOM 648 N N . ARG A 1 83 ? 3.504 0.125 -9.493 1.00 91.81 83 ARG A N 1
ATOM 649 C CA . ARG A 1 83 ? 2.378 0.654 -8.742 1.00 91.81 83 ARG A CA 1
ATOM 650 C C . ARG A 1 83 ? 2.038 -0.313 -7.622 1.00 91.81 83 ARG A C 1
ATOM 652 O O . ARG A 1 83 ? 1.590 -1.432 -7.866 1.00 91.81 83 ARG A O 1
ATOM 659 N N . LEU A 1 84 ? 2.242 0.145 -6.397 1.00 93.62 84 LEU A N 1
ATOM 660 C CA . LEU A 1 84 ? 1.878 -0.565 -5.185 1.00 93.62 84 LEU A CA 1
ATOM 661 C C . LEU A 1 84 ? 0.438 -0.220 -4.804 1.00 93.62 84 LEU A C 1
ATOM 663 O O . LEU A 1 84 ? 0.036 0.941 -4.866 1.00 93.62 84 LEU A O 1
ATOM 667 N N . THR A 1 85 ? -0.324 -1.228 -4.394 1.00 94.50 85 THR A N 1
ATOM 668 C CA . THR A 1 85 ? -1.659 -1.089 -3.803 1.00 94.50 85 THR A CA 1
ATOM 669 C C . THR A 1 85 ? -1.714 -1.888 -2.505 1.00 94.50 85 THR A C 1
ATOM 671 O O . THR A 1 85 ? -1.248 -3.026 -2.470 1.00 94.50 85 THR A O 1
ATOM 674 N N . ILE A 1 86 ? -2.257 -1.292 -1.447 1.00 94.25 86 ILE A N 1
ATOM 675 C CA . ILE A 1 86 ? -2.419 -1.877 -0.116 1.00 94.25 86 ILE A CA 1
ATOM 676 C C . ILE A 1 86 ? -3.888 -1.736 0.282 1.00 94.25 86 ILE A C 1
ATOM 678 O O . ILE A 1 86 ? -4.358 -0.631 0.548 1.00 94.25 86 ILE A O 1
ATOM 682 N N . ASP A 1 87 ? -4.599 -2.857 0.368 1.00 93.94 87 ASP A N 1
ATOM 683 C CA . ASP A 1 87 ? -6.012 -2.898 0.738 1.00 93.94 87 ASP A CA 1
ATOM 684 C C . ASP A 1 87 ? -6.202 -3.545 2.111 1.00 93.94 87 ASP A C 1
ATOM 686 O O . ASP A 1 87 ? -5.680 -4.625 2.413 1.00 93.94 87 ASP A O 1
ATOM 690 N N . GLY A 1 88 ? -6.974 -2.877 2.966 1.00 92.38 88 GLY A N 1
ATOM 691 C CA . GLY A 1 88 ? -7.274 -3.351 4.310 1.00 92.38 88 GLY A CA 1
ATOM 692 C C . GLY A 1 88 ? -8.161 -4.597 4.315 1.00 92.38 88 GLY A C 1
ATOM 693 O O . GLY A 1 88 ? -9.110 -4.716 3.541 1.00 92.38 88 GLY A O 1
ATOM 694 N N . ARG A 1 89 ? -7.880 -5.529 5.235 1.00 90.56 89 ARG A N 1
ATOM 695 C CA . ARG A 1 89 ? -8.710 -6.720 5.502 1.00 90.56 89 ARG A CA 1
ATOM 696 C C . ARG A 1 89 ? -9.237 -6.718 6.937 1.00 90.56 89 ARG A C 1
ATOM 698 O O . ARG A 1 89 ? -8.690 -6.070 7.833 1.00 90.56 89 ARG A O 1
ATOM 705 N N . GLY A 1 90 ? -10.304 -7.483 7.170 1.00 88.81 90 GLY A N 1
ATOM 706 C CA . GLY A 1 90 ? -10.915 -7.638 8.491 1.00 88.81 90 GLY A CA 1
ATOM 707 C C . GLY A 1 90 ? -11.388 -6.295 9.046 1.00 88.81 90 GLY A C 1
ATOM 708 O O . GLY A 1 90 ? -12.185 -5.610 8.410 1.00 88.81 90 GLY A O 1
ATOM 709 N N . VAL A 1 91 ? -10.861 -5.885 10.201 1.00 89.56 91 VAL A N 1
ATOM 710 C CA . VAL A 1 91 ? -11.231 -4.614 10.854 1.00 89.56 91 VAL A CA 1
ATOM 711 C C . VAL A 1 91 ? -10.838 -3.367 10.050 1.00 89.56 91 VAL A C 1
ATOM 713 O O . VAL A 1 91 ? -11.404 -2.300 10.278 1.00 89.56 91 VAL A O 1
ATOM 716 N N . TYR A 1 92 ? -9.896 -3.491 9.108 1.00 91.31 92 TYR A N 1
ATOM 717 C CA . TYR A 1 92 ? -9.480 -2.407 8.212 1.00 91.31 92 TYR A CA 1
ATOM 718 C C . TYR A 1 92 ? -10.152 -2.479 6.834 1.00 91.31 92 TYR A C 1
ATOM 720 O O . TYR A 1 92 ? -9.765 -1.741 5.934 1.00 91.31 92 TYR A O 1
ATOM 728 N N . SER A 1 93 ? -11.149 -3.353 6.645 1.00 90.75 93 SER A N 1
ATOM 729 C CA . SER A 1 93 ? -11.871 -3.451 5.370 1.00 90.75 93 SER A CA 1
ATOM 730 C C . SER A 1 93 ? -12.443 -2.094 4.951 1.00 90.75 93 SER A C 1
ATOM 732 O O . SER A 1 93 ? -12.953 -1.339 5.781 1.00 90.75 93 SER A O 1
ATOM 734 N N . GLY A 1 94 ? -12.333 -1.785 3.659 1.00 90.50 94 GLY A N 1
ATOM 735 C CA . GLY A 1 94 ? -12.734 -0.498 3.088 1.00 90.50 94 GLY A CA 1
ATOM 736 C C . GLY A 1 94 ? -11.638 0.573 3.078 1.00 90.50 94 GLY A C 1
ATOM 737 O O . GLY A 1 94 ? -11.847 1.601 2.444 1.00 90.50 94 GLY A O 1
ATOM 738 N N . PHE A 1 95 ? -10.489 0.355 3.726 1.00 94.06 95 PHE A N 1
ATOM 739 C CA . PHE A 1 95 ? -9.287 1.179 3.535 1.00 94.06 95 PHE A CA 1
ATOM 740 C C . PHE A 1 95 ? -8.512 0.716 2.294 1.00 94.06 95 PHE A C 1
ATOM 742 O O . PHE A 1 95 ? -8.307 -0.488 2.125 1.00 94.06 95 PHE A O 1
ATOM 749 N N . SER A 1 96 ? -8.047 1.656 1.472 1.00 94.56 96 SER A N 1
ATOM 750 C CA . SER A 1 96 ? -7.166 1.387 0.334 1.00 94.56 96 SER A CA 1
ATOM 751 C C . SER A 1 96 ? -6.116 2.487 0.196 1.00 94.56 96 SER A C 1
ATOM 753 O O . SER A 1 96 ? -6.391 3.664 0.436 1.00 94.56 96 SER A O 1
ATOM 755 N N . LEU A 1 97 ? -4.909 2.103 -0.203 1.00 94.94 97 LEU A N 1
ATOM 756 C CA . LEU A 1 97 ? -3.802 3.006 -0.485 1.00 94.94 97 LEU A CA 1
ATOM 757 C C . LEU A 1 97 ? -3.104 2.558 -1.763 1.00 94.94 97 LEU A C 1
ATOM 759 O O . LEU A 1 97 ? -2.829 1.375 -1.936 1.00 94.94 97 LEU A O 1
ATOM 763 N N . ALA A 1 98 ? -2.775 3.497 -2.645 1.00 94.31 98 ALA A N 1
ATOM 764 C CA . ALA A 1 98 ? -2.021 3.228 -3.860 1.00 94.31 98 ALA A CA 1
ATOM 765 C C . ALA A 1 98 ? -0.935 4.279 -4.093 1.00 94.31 98 ALA A C 1
ATOM 767 O O . ALA A 1 98 ? -1.160 5.471 -3.904 1.00 94.31 98 ALA A O 1
ATOM 768 N N . CYS A 1 99 ? 0.236 3.856 -4.558 1.00 92.88 99 CYS A N 1
ATOM 769 C CA . CYS A 1 99 ? 1.321 4.769 -4.915 1.00 92.88 99 CYS A CA 1
ATOM 770 C C . CYS A 1 99 ? 2.217 4.183 -6.018 1.00 92.88 99 CYS A C 1
ATOM 772 O O . CYS A 1 99 ? 2.339 2.958 -6.125 1.00 92.88 99 CYS A O 1
ATOM 774 N N . PRO A 1 100 ? 2.843 5.022 -6.862 1.00 91.12 100 PRO A N 1
ATOM 775 C CA . PRO A 1 100 ? 3.991 4.596 -7.646 1.00 91.12 100 PRO A CA 1
ATOM 776 C C . PRO A 1 100 ? 5.206 4.383 -6.730 1.00 91.12 100 PRO A C 1
ATOM 778 O O . PRO A 1 100 ? 5.304 5.007 -5.676 1.00 91.12 100 PRO A O 1
ATOM 781 N N . LEU A 1 101 ? 6.152 3.539 -7.141 1.00 88.06 101 LEU A N 1
ATOM 782 C CA . LEU A 1 101 ? 7.468 3.437 -6.500 1.00 88.06 101 LEU A CA 1
ATOM 783 C C . LEU A 1 101 ? 8.525 4.033 -7.441 1.00 88.06 101 LEU A C 1
ATOM 785 O O . LEU A 1 101 ? 8.614 3.561 -8.575 1.00 88.06 101 LEU A O 1
ATOM 789 N N . PRO A 1 102 ? 9.347 5.012 -7.021 1.00 85.00 102 PRO A N 1
ATOM 790 C CA . PRO A 1 102 ? 9.384 5.612 -5.686 1.00 85.00 102 PRO A CA 1
ATOM 791 C C . PRO A 1 102 ? 8.159 6.510 -5.384 1.00 85.00 102 PRO A C 1
ATOM 793 O O . PRO A 1 102 ? 7.580 7.103 -6.303 1.00 85.00 102 PRO A O 1
ATOM 796 N N . PRO A 1 103 ? 7.760 6.628 -4.104 1.00 84.31 103 PRO A N 1
ATOM 797 C CA . PRO A 1 103 ? 6.507 7.237 -3.671 1.00 84.31 103 PRO A CA 1
ATOM 798 C C . PRO A 1 103 ? 6.616 8.762 -3.646 1.00 84.31 103 PRO A C 1
ATOM 800 O O . PRO A 1 103 ? 6.931 9.370 -2.628 1.00 84.31 103 PRO A O 1
ATOM 803 N N . ARG A 1 104 ? 6.329 9.404 -4.782 1.00 87.00 104 ARG A N 1
ATOM 804 C CA . ARG A 1 104 ? 6.170 10.871 -4.838 1.00 87.00 104 ARG A CA 1
ATOM 805 C C . ARG A 1 104 ? 4.826 11.328 -4.282 1.00 87.00 104 ARG A C 1
ATOM 807 O O . ARG A 1 104 ? 4.731 12.379 -3.662 1.00 87.00 104 ARG A O 1
ATOM 814 N N . THR A 1 105 ? 3.792 10.531 -4.518 1.00 89.00 105 THR A N 1
ATOM 815 C CA . THR A 1 105 ? 2.427 10.805 -4.076 1.00 89.00 105 THR A CA 1
ATOM 816 C C . THR A 1 105 ? 1.772 9.493 -3.694 1.00 89.00 105 THR A C 1
ATOM 818 O O . THR A 1 105 ? 1.822 8.517 -4.445 1.00 89.00 105 THR A O 1
ATOM 821 N N . VAL A 1 106 ? 1.157 9.472 -2.521 1.00 91.06 106 VAL A N 1
ATOM 822 C CA . VAL A 1 106 ? 0.452 8.319 -1.984 1.00 91.06 106 VAL A CA 1
ATOM 823 C C . VAL A 1 106 ? -1.032 8.644 -1.975 1.00 91.06 106 VAL A C 1
ATOM 825 O O . VAL A 1 106 ? -1.496 9.507 -1.241 1.00 91.06 106 VAL A O 1
ATOM 828 N N . MET A 1 107 ? -1.788 7.964 -2.822 1.00 93.62 107 MET A N 1
ATOM 829 C CA . MET A 1 107 ? -3.230 8.140 -2.901 1.00 93.62 107 MET A CA 1
ATOM 830 C C . MET A 1 107 ? -3.895 7.243 -1.868 1.00 93.62 107 MET A C 1
ATOM 832 O O . MET A 1 107 ? -3.669 6.033 -1.868 1.00 93.62 107 MET A O 1
ATOM 836 N N . ILE A 1 108 ? -4.753 7.811 -1.033 1.00 93.81 108 ILE A N 1
ATOM 837 C CA . ILE A 1 108 ? -5.584 7.050 -0.098 1.00 93.81 108 ILE A CA 1
ATOM 838 C C . ILE A 1 108 ? -7.050 7.132 -0.497 1.00 93.81 108 ILE A C 1
ATOM 840 O O . ILE A 1 108 ? -7.523 8.141 -1.022 1.00 93.81 108 ILE A O 1
ATOM 844 N N . ASP A 1 109 ? -7.778 6.055 -0.241 1.00 92.56 109 ASP A N 1
ATOM 845 C CA . ASP A 1 109 ? -9.221 6.002 -0.407 1.00 92.56 109 ASP A CA 1
ATOM 846 C C . ASP A 1 109 ? -9.860 5.264 0.771 1.00 92.56 109 ASP A C 1
ATOM 848 O O . ASP A 1 109 ? -9.274 4.377 1.404 1.00 92.56 109 ASP A O 1
ATOM 852 N N . LEU A 1 110 ? -11.093 5.655 1.061 1.00 91.88 110 LEU A N 1
ATOM 853 C CA . LEU A 1 110 ? -11.913 5.051 2.090 1.00 91.88 110 LEU A CA 1
ATOM 854 C C . LEU A 1 110 ? -13.297 4.784 1.523 1.00 91.88 110 LEU A C 1
ATOM 856 O O . LEU A 1 110 ? -14.049 5.712 1.209 1.00 91.88 110 LEU A O 1
ATOM 860 N N . HIS A 1 111 ? -13.659 3.507 1.443 1.00 87.19 111 HIS A N 1
ATOM 861 C CA . HIS A 1 111 ? -14.971 3.098 0.979 1.00 87.19 111 HIS A CA 1
ATOM 862 C C . HIS A 1 111 ? -16.021 3.379 2.069 1.00 87.19 111 HIS A C 1
ATOM 864 O O . HIS A 1 111 ? -16.091 2.654 3.067 1.00 87.19 111 HIS A O 1
ATOM 870 N N . PRO A 1 112 ? -16.875 4.407 1.907 1.00 71.31 112 PRO A N 1
ATOM 871 C CA . PRO A 1 112 ? -17.649 4.967 3.014 1.00 71.31 112 PRO A CA 1
ATOM 872 C C . PRO A 1 112 ? -18.719 4.002 3.541 1.00 71.31 112 PRO A C 1
ATOM 874 O O . PRO A 1 112 ? -19.074 4.069 4.716 1.00 71.31 112 PRO A O 1
ATOM 877 N N . ARG A 1 113 ? -19.192 3.075 2.695 1.00 72.31 113 ARG A N 1
ATOM 878 C CA . ARG A 1 113 ? -20.210 2.070 3.041 1.00 72.31 113 ARG A CA 1
ATOM 879 C C . ARG A 1 113 ? -19.644 0.793 3.673 1.00 72.31 113 ARG A C 1
ATOM 881 O O . ARG A 1 113 ? -20.399 0.060 4.295 1.00 72.31 113 ARG A O 1
ATOM 888 N N . ALA A 1 114 ? -18.340 0.537 3.544 1.00 71.56 114 ALA A N 1
ATOM 889 C CA . ALA A 1 114 ? -17.690 -0.674 4.064 1.00 71.56 114 ALA A CA 1
ATOM 890 C C . ALA A 1 114 ? -16.717 -0.389 5.221 1.00 71.56 114 ALA A C 1
ATOM 892 O O . ALA A 1 114 ? -16.332 -1.305 5.946 1.00 71.56 114 ALA A O 1
ATOM 893 N N . ALA A 1 115 ? -16.315 0.872 5.408 1.00 82.19 115 ALA A N 1
ATOM 894 C CA . ALA A 1 115 ? -15.301 1.253 6.380 1.00 82.19 115 ALA A CA 1
ATOM 895 C C . ALA A 1 115 ? -15.863 1.430 7.799 1.00 82.19 115 ALA A C 1
ATOM 897 O O . ALA A 1 115 ? -16.514 2.435 8.119 1.00 82.19 115 ALA A O 1
ATOM 898 N N . GLY A 1 116 ? -15.520 0.483 8.675 1.00 87.75 116 GLY A N 1
ATOM 899 C CA . GLY A 1 116 ? -15.718 0.591 10.121 1.00 87.75 116 GLY A CA 1
ATOM 900 C C . GLY A 1 116 ? -14.765 1.592 10.793 1.00 87.75 116 GLY A C 1
ATOM 901 O O . GLY A 1 116 ? -13.884 2.183 10.166 1.00 87.75 116 GLY A O 1
ATOM 902 N N . GLN A 1 117 ? -14.909 1.766 12.110 1.00 90.38 117 GLN A N 1
ATOM 903 C CA . GLN A 1 117 ? -14.136 2.740 12.896 1.00 90.38 117 GLN A CA 1
ATOM 904 C C . GLN A 1 117 ? -12.611 2.575 12.761 1.00 90.38 117 GLN A C 1
ATOM 906 O O . GLN A 1 117 ? -11.896 3.565 12.651 1.00 90.38 117 GLN A O 1
ATOM 911 N N . HIS A 1 118 ? -12.102 1.341 12.740 1.00 89.94 118 HIS A N 1
ATOM 912 C CA . HIS A 1 118 ? -10.662 1.077 12.632 1.00 89.94 118 HIS A CA 1
ATOM 913 C C . HIS A 1 118 ? -10.091 1.501 11.271 1.00 89.94 118 HIS A C 1
ATOM 915 O O . HIS A 1 118 ? -9.024 2.108 11.228 1.00 89.94 118 HIS A O 1
ATOM 921 N N . ALA A 1 119 ? -10.813 1.237 10.177 1.00 91.12 119 ALA A N 1
ATOM 922 C CA . ALA A 1 119 ? -10.444 1.700 8.840 1.00 91.12 119 ALA A CA 1
ATOM 923 C C . ALA A 1 119 ? -10.441 3.235 8.754 1.00 91.12 119 ALA A C 1
ATOM 925 O O . ALA A 1 119 ? -9.513 3.813 8.200 1.00 91.12 119 ALA A O 1
ATOM 926 N N . ARG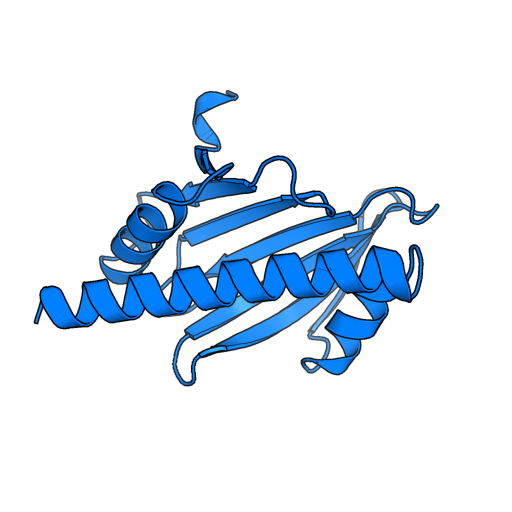 A 1 120 ? -11.429 3.903 9.370 1.00 91.94 120 ARG A N 1
ATOM 927 C CA . ARG A 1 120 ? -11.502 5.376 9.447 1.00 91.94 120 ARG A CA 1
ATOM 928 C C . ARG A 1 120 ? -10.342 5.983 10.237 1.00 91.94 120 ARG A C 1
ATOM 930 O O . ARG A 1 120 ? -9.788 6.995 9.825 1.00 91.94 120 ARG A O 1
ATOM 937 N N . LEU A 1 121 ? -9.968 5.368 11.359 1.00 93.25 121 LEU A N 1
ATOM 938 C CA . LEU A 1 121 ? -8.821 5.813 12.154 1.00 93.25 121 LEU A CA 1
ATOM 939 C C . LEU A 1 121 ? -7.507 5.628 11.391 1.00 93.25 121 LEU A C 1
ATOM 941 O O . LEU A 1 121 ? -6.684 6.535 11.393 1.00 93.25 121 LEU A O 1
ATOM 945 N N . LEU A 1 122 ? -7.332 4.491 10.707 1.00 93.88 122 LEU A N 1
ATOM 946 C CA . LEU A 1 122 ? -6.161 4.259 9.858 1.00 93.88 122 LEU A CA 1
ATOM 947 C C . LEU A 1 122 ? -6.096 5.265 8.707 1.00 93.88 122 LEU A C 1
ATOM 949 O O . LEU A 1 122 ? -5.046 5.841 8.459 1.00 93.88 122 LEU A O 1
ATOM 953 N N . TYR A 1 123 ? -7.226 5.522 8.054 1.00 93.56 123 TYR A N 1
ATOM 954 C CA . TYR A 1 123 ? -7.330 6.541 7.019 1.00 93.56 123 TYR A CA 1
ATOM 955 C C . TYR A 1 123 ? -6.885 7.916 7.517 1.00 93.56 123 TYR A C 1
ATOM 957 O O . TYR A 1 123 ? -6.049 8.549 6.884 1.00 93.56 123 TYR A O 1
ATOM 965 N N . ALA A 1 124 ? -7.397 8.356 8.670 1.00 92.69 124 ALA A N 1
ATOM 966 C CA . ALA A 1 124 ? -7.014 9.635 9.258 1.00 92.69 124 ALA A CA 1
ATOM 967 C C . ALA A 1 124 ? -5.516 9.691 9.607 1.00 92.69 124 ALA A C 1
ATOM 969 O O . ALA A 1 124 ? -4.878 10.714 9.371 1.00 92.69 124 ALA A O 1
ATOM 970 N N . ALA A 1 125 ? -4.951 8.593 10.122 1.00 93.19 125 ALA A N 1
ATOM 971 C CA . ALA A 1 125 ? -3.526 8.492 10.428 1.00 93.19 125 ALA A CA 1
ATOM 972 C C . ALA A 1 125 ? -2.658 8.574 9.160 1.00 93.19 125 ALA A C 1
ATOM 974 O O . ALA A 1 125 ? -1.700 9.339 9.122 1.00 93.19 125 ALA A O 1
ATOM 975 N N . CYS A 1 126 ? -3.020 7.847 8.097 1.00 92.50 126 CYS A N 1
ATOM 976 C CA . CYS A 1 126 ? -2.328 7.932 6.810 1.00 92.50 126 CYS A CA 1
ATOM 977 C C . CYS A 1 126 ? -2.481 9.316 6.169 1.00 92.50 126 CYS A C 1
ATOM 979 O O . CYS A 1 126 ? -1.504 9.851 5.665 1.00 92.50 126 CYS A O 1
ATOM 981 N N . LYS A 1 127 ? -3.669 9.933 6.225 1.00 91.75 127 LYS A N 1
ATOM 982 C CA . LYS A 1 127 ? -3.914 11.276 5.671 1.00 91.75 127 LYS A CA 1
ATOM 983 C C . LYS A 1 127 ? -3.021 12.350 6.302 1.00 91.75 127 LYS A C 1
ATOM 985 O O . LYS A 1 127 ? -2.706 13.336 5.652 1.00 91.75 127 LYS A O 1
ATOM 990 N N . ALA A 1 128 ? -2.626 12.168 7.560 1.00 90.00 128 ALA A N 1
ATOM 991 C CA . ALA A 1 128 ? -1.744 13.095 8.261 1.00 90.00 128 ALA A CA 1
ATOM 992 C C . ALA A 1 128 ? -0.262 12.976 7.850 1.00 90.00 128 ALA A C 1
ATOM 994 O O . ALA A 1 128 ? 0.555 13.781 8.294 1.00 90.00 128 ALA A O 1
ATOM 995 N N . MET A 1 129 ? 0.107 11.980 7.040 1.00 88.44 129 MET A N 1
ATOM 996 C CA . MET A 1 129 ? 1.478 11.808 6.561 1.00 88.44 129 MET A CA 1
ATOM 997 C C . MET A 1 129 ? 1.806 12.763 5.410 1.00 88.44 129 MET A C 1
ATOM 999 O O . MET A 1 129 ? 0.921 13.129 4.632 1.00 88.44 129 MET A O 1
ATOM 1003 N N . PRO A 1 130 ? 3.089 13.123 5.234 1.00 84.56 130 PRO A N 1
ATOM 1004 C CA . PRO A 1 130 ? 3.516 13.889 4.072 1.00 84.56 130 PRO A CA 1
ATOM 1005 C C . PRO A 1 130 ? 3.256 13.112 2.776 1.00 84.56 130 PRO A C 1
ATOM 1007 O O . PRO A 1 130 ? 3.342 11.884 2.738 1.00 84.56 130 PRO A O 1
ATOM 1010 N N . ASN A 1 131 ? 2.980 13.844 1.696 1.00 85.88 131 ASN A N 1
ATOM 1011 C CA . ASN A 1 131 ? 2.764 13.311 0.345 1.00 85.88 131 ASN A CA 1
ATOM 1012 C C . ASN A 1 131 ? 1.551 12.375 0.193 1.00 85.88 131 ASN A C 1
ATOM 1014 O O . ASN A 1 131 ? 1.402 11.743 -0.857 1.00 85.88 131 ASN A O 1
ATOM 1018 N N . VAL A 1 132 ? 0.679 12.291 1.203 1.00 88.94 132 VAL A N 1
ATOM 1019 C CA . VAL A 1 132 ? -0.584 11.555 1.127 1.00 88.94 132 VAL A CA 1
ATOM 1020 C C . VAL A 1 132 ? -1.713 12.481 0.679 1.00 88.94 132 VAL A C 1
ATOM 1022 O O . VAL A 1 132 ? -1.914 13.550 1.245 1.00 88.94 132 VAL A O 1
ATOM 1025 N N . VAL A 1 133 ? -2.468 12.054 -0.332 1.00 90.31 133 VAL A N 1
ATOM 1026 C CA . VAL A 1 133 ? -3.585 12.807 -0.925 1.00 90.31 133 VAL A CA 1
ATOM 1027 C C . VAL A 1 133 ? -4.829 11.932 -1.034 1.00 90.31 133 VAL A C 1
ATOM 1029 O O . VAL A 1 133 ? -4.725 10.714 -1.221 1.00 90.31 133 VAL A O 1
ATOM 1032 N N . GLU A 1 134 ? -6.021 12.525 -0.935 1.00 88.88 134 GLU A N 1
ATOM 1033 C CA . GLU A 1 134 ? -7.252 11.761 -1.126 1.00 88.88 134 GLU A CA 1
ATOM 1034 C C . GLU A 1 134 ? -7.469 11.480 -2.612 1.00 88.88 134 GLU A C 1
ATOM 1036 O O . GLU A 1 134 ? -7.376 12.358 -3.467 1.00 88.88 134 GLU A O 1
ATOM 1041 N N . ARG A 1 135 ? -7.823 10.238 -2.950 1.00 80.88 135 ARG A N 1
ATOM 1042 C CA . ARG A 1 135 ? -8.088 9.852 -4.342 1.00 80.88 135 ARG A CA 1
ATOM 1043 C C . ARG A 1 135 ? -9.253 10.629 -4.968 1.00 80.88 135 ARG A C 1
ATOM 1045 O O . ARG A 1 135 ? -9.330 10.717 -6.191 1.00 80.88 135 ARG A O 1
ATOM 1052 N N . ARG A 1 136 ? -10.163 11.162 -4.149 1.00 73.56 136 ARG A N 1
ATOM 1053 C CA . ARG A 1 136 ? -11.332 11.933 -4.599 1.00 73.56 136 ARG A CA 1
ATOM 1054 C C . ARG A 1 136 ? -10.978 13.332 -5.098 1.00 73.56 136 ARG A C 1
ATOM 1056 O O . ARG A 1 136 ? -11.751 13.862 -5.880 1.00 73.56 136 ARG A O 1
ATOM 1063 N N . ASP A 1 137 ? -9.812 13.859 -4.733 1.00 61.75 137 ASP A N 1
ATOM 1064 C CA . ASP A 1 137 ? -9.357 15.196 -5.140 1.00 61.75 137 ASP A CA 1
ATOM 1065 C C . ASP A 1 137 ? -8.887 15.250 -6.610 1.00 61.75 137 ASP A C 1
ATOM 1067 O O . ASP A 1 137 ? -8.555 16.313 -7.123 1.00 61.75 137 ASP A O 1
ATOM 1071 N N . PHE A 1 138 ? -8.858 14.102 -7.298 1.00 55.47 138 PHE A N 1
ATOM 1072 C CA . PHE A 1 138 ? -8.403 13.950 -8.688 1.00 55.47 138 PHE A CA 1
ATOM 1073 C C . PHE A 1 138 ? -9.519 13.484 -9.640 1.00 55.47 138 PHE A C 1
ATOM 1075 O O . PHE A 1 138 ? -9.223 12.951 -10.712 1.00 55.47 138 PHE A O 1
ATOM 1082 N N . ARG A 1 139 ? -10.787 13.594 -9.224 1.00 47.09 139 ARG A N 1
ATOM 1083 C CA . ARG A 1 139 ? -11.962 13.239 -10.033 1.00 47.09 139 ARG A CA 1
ATOM 1084 C C . ARG A 1 139 ? -12.681 14.459 -10.574 1.00 47.09 139 ARG A C 1
ATOM 1086 O O . ARG A 1 139 ? -12.764 15.458 -9.8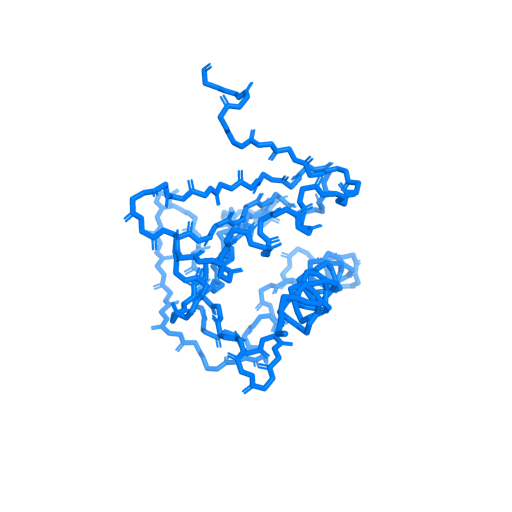33 1.00 47.09 139 ARG A O 1
#